Protein AF-A0A6P4EBW9-F1 (afdb_monomer)

Organism: Drosophila rhopaloa (NCBI:txid1041015)

Structure (mmCIF, N/CA/C/O backbone):
data_AF-A0A6P4EBW9-F1
#
_entry.id   AF-A0A6P4EBW9-F1
#
loop_
_atom_site.group_PDB
_atom_site.id
_atom_site.type_symbol
_atom_site.label_atom_id
_atom_site.label_alt_id
_atom_site.label_comp_id
_atom_site.label_asym_id
_atom_site.label_entity_id
_atom_site.label_seq_id
_atom_site.pdbx_PDB_ins_code
_atom_site.Cartn_x
_atom_site.Cartn_y
_atom_site.Cartn_z
_atom_site.occupancy
_atom_site.B_iso_or_equiv
_atom_site.auth_seq_id
_atom_site.auth_comp_id
_atom_site.auth_asym_id
_atom_site.auth_atom_id
_atom_site.pdbx_PDB_model_num
ATOM 1 N N . MET A 1 1 ? 20.001 2.570 6.466 1.00 45.28 1 MET A N 1
ATOM 2 C CA . MET A 1 1 ? 20.029 1.445 5.501 1.00 45.28 1 MET A CA 1
ATOM 3 C C . MET A 1 1 ? 19.034 1.709 4.370 1.00 45.28 1 MET A C 1
ATOM 5 O O . MET A 1 1 ? 17.905 2.094 4.658 1.00 45.28 1 MET A O 1
ATOM 9 N N . ARG A 1 2 ? 19.443 1.572 3.098 1.00 65.12 2 ARG A N 1
ATOM 10 C CA . ARG A 1 2 ? 18.531 1.638 1.931 1.00 65.12 2 ARG A CA 1
ATOM 11 C C . ARG A 1 2 ? 17.727 0.327 1.840 1.00 65.12 2 ARG A C 1
ATOM 13 O O . ARG A 1 2 ? 18.296 -0.723 2.123 1.00 65.12 2 ARG A O 1
ATOM 20 N N . SER A 1 3 ? 16.433 0.387 1.497 1.00 86.69 3 SER A N 1
ATOM 21 C CA . SER A 1 3 ? 15.614 -0.822 1.243 1.00 86.69 3 SER A CA 1
ATOM 22 C C . SER A 1 3 ? 16.083 -1.563 -0.001 1.00 86.69 3 SER A C 1
ATOM 24 O O . SER A 1 3 ? 16.809 -1.001 -0.816 1.00 86.69 3 SER A O 1
ATOM 26 N N . CYS A 1 4 ? 15.605 -2.797 -0.168 1.00 94.12 4 CYS A N 1
ATOM 27 C CA . CYS A 1 4 ? 15.824 -3.575 -1.382 1.00 94.12 4 CYS A CA 1
ATOM 28 C C . CYS A 1 4 ? 15.165 -2.984 -2.629 1.00 94.12 4 CYS A C 1
ATOM 30 O O . CYS A 1 4 ? 15.787 -2.998 -3.680 1.00 94.12 4 CYS A O 1
ATOM 32 N N . CYS A 1 5 ? 13.956 -2.428 -2.516 1.00 94.50 5 CYS A N 1
ATOM 33 C CA . CYS A 1 5 ? 13.341 -1.638 -3.582 1.00 94.50 5 CYS A CA 1
ATOM 34 C C . CYS A 1 5 ? 13.376 -0.151 -3.209 1.00 94.50 5 CYS A C 1
ATOM 36 O O . CYS A 1 5 ? 13.002 0.217 -2.085 1.00 94.50 5 CYS A O 1
ATOM 38 N N . ASP A 1 6 ? 13.839 0.703 -4.118 1.00 93.25 6 ASP A N 1
ATOM 39 C CA . ASP A 1 6 ? 13.849 2.156 -3.941 1.00 93.25 6 ASP A CA 1
ATOM 40 C C . ASP A 1 6 ? 12.447 2.750 -4.155 1.00 93.25 6 ASP A C 1
ATOM 42 O O . ASP A 1 6 ? 12.050 3.135 -5.254 1.00 93.25 6 ASP A O 1
ATOM 46 N N . VAL A 1 7 ? 11.674 2.781 -3.069 1.00 92.06 7 VAL A N 1
ATOM 47 C CA . VAL A 1 7 ? 10.332 3.372 -2.992 1.00 92.06 7 VAL A CA 1
ATOM 48 C C . VAL A 1 7 ? 10.367 4.669 -2.185 1.00 92.06 7 VAL A C 1
ATOM 50 O O . VAL A 1 7 ? 11.159 4.811 -1.251 1.00 92.06 7 VAL A O 1
ATOM 53 N N . GLN A 1 8 ? 9.472 5.614 -2.479 1.00 88.12 8 GLN A N 1
ATOM 54 C CA . GLN A 1 8 ? 9.358 6.837 -1.684 1.00 88.12 8 GLN A CA 1
ATOM 55 C C . GLN A 1 8 ? 8.741 6.517 -0.310 1.00 88.12 8 GLN A C 1
ATOM 57 O O . GLN A 1 8 ? 7.613 6.042 -0.229 1.00 88.12 8 GLN A O 1
ATOM 62 N N . LYS A 1 9 ? 9.471 6.777 0.785 1.00 76.94 9 LYS A N 1
ATOM 63 C CA . LYS A 1 9 ? 9.074 6.385 2.162 1.00 76.94 9 LYS A CA 1
ATOM 64 C C . LYS A 1 9 ? 8.629 7.530 3.072 1.00 76.94 9 LYS A C 1
ATOM 66 O O . LYS A 1 9 ? 8.198 7.297 4.198 1.00 76.94 9 LYS A O 1
ATOM 71 N N . ASN A 1 10 ? 8.800 8.776 2.640 1.00 73.56 10 ASN A N 1
ATOM 72 C CA . ASN A 1 10 ? 8.667 9.949 3.505 1.00 73.56 10 ASN A CA 1
ATOM 73 C C . ASN A 1 10 ? 7.294 10.610 3.388 1.00 73.56 10 ASN A C 1
ATOM 75 O O . ASN A 1 10 ? 7.192 11.790 3.060 1.00 73.56 10 ASN A O 1
ATOM 79 N N . ASP A 1 11 ? 6.246 9.858 3.711 1.00 87.12 11 ASP A N 1
ATOM 80 C CA . ASP A 1 11 ? 4.903 10.420 3.789 1.00 87.12 11 ASP A CA 1
ATOM 81 C C . ASP A 1 11 ? 4.717 11.206 5.103 1.00 87.12 11 ASP A C 1
ATOM 83 O O . ASP A 1 11 ? 4.856 10.666 6.208 1.00 87.12 11 ASP A O 1
ATOM 87 N N . LYS A 1 12 ? 4.469 12.517 4.987 1.00 91.81 12 LYS A N 1
ATOM 88 C CA . LYS A 1 12 ? 4.291 13.415 6.142 1.00 91.81 12 LYS A CA 1
ATOM 89 C C . LYS A 1 12 ? 3.010 13.090 6.912 1.00 91.81 12 LYS A C 1
ATOM 91 O O . LYS A 1 12 ? 3.015 13.189 8.139 1.00 91.81 12 LYS A O 1
ATOM 96 N N . THR A 1 13 ? 1.961 12.662 6.219 1.00 93.12 13 THR A N 1
ATOM 97 C CA . THR A 1 13 ? 0.661 12.345 6.808 1.00 93.12 13 THR A CA 1
ATOM 98 C C . THR A 1 13 ? 0.744 11.071 7.641 1.00 93.12 13 THR A C 1
ATOM 100 O O . THR A 1 13 ? 0.316 11.078 8.791 1.00 93.12 13 THR A O 1
ATOM 103 N N . ILE A 1 14 ? 1.418 10.023 7.151 1.00 92.75 14 ILE A N 1
ATOM 104 C CA . ILE A 1 14 ? 1.680 8.807 7.949 1.00 92.75 14 ILE A CA 1
ATOM 105 C C . ILE A 1 14 ? 2.440 9.147 9.242 1.00 92.75 14 ILE A C 1
ATOM 107 O O . ILE A 1 14 ? 2.088 8.672 10.325 1.00 92.75 14 ILE A O 1
ATOM 111 N N . LYS A 1 15 ? 3.472 10.001 9.158 1.00 92.69 15 LYS A N 1
ATOM 112 C CA . LYS A 1 15 ? 4.243 10.436 10.338 1.00 92.69 15 LYS A CA 1
ATOM 113 C C . LYS A 1 15 ? 3.383 11.230 11.324 1.00 92.69 15 LYS A C 1
ATOM 115 O O . LYS A 1 15 ? 3.509 11.019 12.532 1.00 92.69 15 LYS A O 1
ATOM 120 N N . ALA A 1 16 ? 2.522 12.116 10.826 1.00 94.44 16 ALA A N 1
ATOM 121 C CA . ALA A 1 16 ? 1.598 12.893 11.646 1.00 94.44 16 ALA A CA 1
ATOM 122 C C . ALA A 1 16 ? 0.579 11.986 12.354 1.00 94.44 16 ALA A C 1
ATOM 124 O O . ALA A 1 16 ? 0.487 12.038 13.579 1.00 94.44 16 ALA A O 1
ATOM 125 N N . CYS A 1 17 ? -0.080 11.085 11.61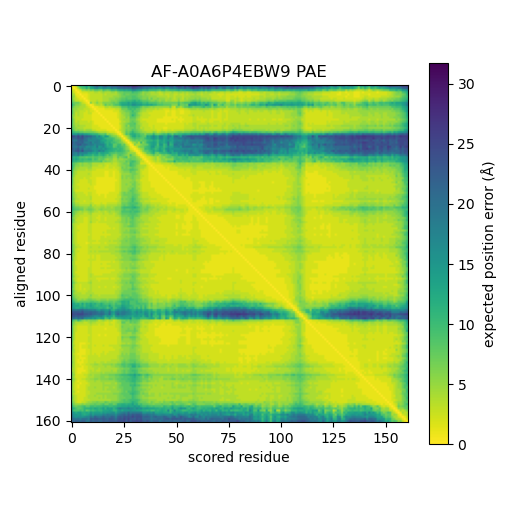9 1.00 93.38 17 CYS A N 1
ATOM 126 C CA . CYS A 1 17 ? -1.018 10.101 12.162 1.00 93.38 17 CYS A CA 1
ATOM 127 C C . CYS A 1 17 ? -0.386 9.260 13.274 1.00 93.38 17 CYS A C 1
ATOM 129 O O . CYS A 1 17 ? -0.916 9.189 14.383 1.00 93.38 17 CYS A O 1
ATOM 131 N N . ARG A 1 18 ? 0.807 8.701 13.031 1.00 92.12 18 ARG A N 1
ATOM 132 C CA . ARG A 1 18 ? 1.549 7.946 14.050 1.00 92.12 18 ARG A CA 1
ATOM 133 C C . ARG A 1 18 ? 1.840 8.786 15.292 1.00 92.12 18 ARG A C 1
ATOM 135 O O . ARG A 1 18 ? 1.670 8.302 16.407 1.00 92.12 18 ARG A O 1
ATOM 142 N N . LYS A 1 19 ? 2.292 10.032 15.123 1.00 91.44 19 LYS A N 1
ATOM 143 C CA . LYS A 1 19 ? 2.604 10.923 16.250 1.00 91.44 19 LYS A CA 1
ATOM 144 C C . LYS A 1 19 ? 1.358 11.235 17.080 1.00 91.44 19 LYS A C 1
ATOM 146 O O . LYS A 1 19 ? 1.451 11.209 18.303 1.00 91.44 19 LYS A O 1
ATOM 151 N N . THR A 1 20 ? 0.224 11.512 16.441 1.00 89.25 20 THR A N 1
ATOM 152 C CA . THR A 1 20 ? -1.047 11.792 17.123 1.00 89.25 20 THR A CA 1
ATOM 153 C C . THR A 1 20 ? -1.534 10.574 17.907 1.00 89.25 20 THR A C 1
ATOM 155 O O . THR A 1 20 ? -1.758 10.680 19.110 1.00 89.25 20 THR A O 1
ATOM 158 N N . LEU A 1 21 ? -1.582 9.399 17.272 1.00 88.00 21 LEU A N 1
ATOM 159 C CA . LEU A 1 21 ? -2.030 8.155 17.911 1.00 88.00 21 LEU A CA 1
ATOM 160 C C . LEU A 1 21 ? -1.148 7.752 19.103 1.00 88.00 21 LEU A C 1
ATOM 162 O O . LEU A 1 21 ? -1.650 7.306 20.128 1.00 88.00 21 LEU A O 1
ATOM 166 N N . LEU A 1 22 ? 0.171 7.958 19.016 1.00 85.12 22 LEU A N 1
ATOM 167 C CA . LEU A 1 22 ? 1.091 7.639 20.115 1.00 85.12 22 LEU A CA 1
ATOM 168 C C . LEU A 1 22 ? 1.084 8.674 21.252 1.00 85.12 22 LEU A C 1
ATOM 170 O O . LEU A 1 22 ? 1.501 8.354 22.369 1.00 85.12 22 LEU A O 1
ATOM 174 N N . LYS A 1 23 ? 0.655 9.912 20.994 1.00 82.31 23 LYS A N 1
ATOM 175 C CA . LYS A 1 23 ? 0.537 10.947 22.032 1.00 82.31 23 LYS A CA 1
ATOM 176 C C . LYS A 1 23 ? -0.695 10.754 22.905 1.00 82.31 23 LYS A C 1
ATOM 178 O O . LYS A 1 23 ? -0.623 11.032 24.097 1.00 82.31 23 LYS A O 1
ATOM 183 N N . ASN A 1 24 ? -1.778 10.241 22.336 1.00 70.31 24 ASN A N 1
ATOM 184 C CA . ASN A 1 24 ? -3.014 9.994 23.063 1.00 70.31 24 ASN A CA 1
ATOM 185 C C . ASN A 1 24 ? -2.840 8.747 23.955 1.00 70.31 24 ASN A C 1
ATOM 187 O O . ASN A 1 24 ? -2.997 7.608 23.517 1.00 70.31 24 ASN A O 1
ATOM 191 N N . SER A 1 25 ? -2.451 8.957 25.216 1.00 54.22 25 SER A N 1
ATOM 192 C CA . SER A 1 25 ? -2.226 7.907 26.227 1.00 54.22 25 SER A CA 1
ATOM 193 C C . SER A 1 25 ? -3.489 7.132 26.612 1.00 54.22 25 SER A C 1
ATOM 195 O O . SER A 1 25 ? -3.367 6.036 27.150 1.00 54.22 25 SER A O 1
ATOM 197 N N . SER A 1 26 ? -4.667 7.671 26.299 1.00 56.53 26 SER A N 1
ATOM 198 C CA . SER A 1 26 ? -5.980 7.063 26.543 1.00 56.53 26 SER A CA 1
ATOM 199 C C . SER A 1 26 ? -6.479 6.187 25.391 1.00 56.53 26 SER A C 1
ATOM 201 O O . SER A 1 26 ? -7.575 5.649 25.482 1.00 56.53 26 SER A O 1
ATOM 203 N N . THR A 1 27 ? -5.721 6.061 24.294 1.00 58.88 27 THR A N 1
ATOM 204 C CA . THR A 1 27 ? -6.131 5.215 23.162 1.00 58.88 27 THR A CA 1
ATOM 205 C C . THR A 1 27 ? -5.924 3.751 23.539 1.00 58.88 27 THR A C 1
ATOM 207 O O . THR A 1 27 ? -4.842 3.179 23.376 1.00 58.88 27 THR A O 1
ATOM 210 N N . THR A 1 28 ? -6.953 3.160 24.123 1.00 56.75 28 THR A N 1
ATOM 211 C CA . THR A 1 28 ? -7.082 1.721 24.322 1.00 56.75 28 THR A CA 1
ATOM 212 C C . THR A 1 28 ? -7.761 1.109 23.101 1.00 56.75 28 THR A C 1
ATOM 214 O O . THR A 1 28 ? -8.685 1.693 22.543 1.00 56.75 28 THR A O 1
ATOM 217 N N . THR A 1 29 ? -7.304 -0.068 22.684 1.00 56.75 29 THR A N 1
ATOM 218 C CA . THR A 1 29 ? -8.100 -0.988 21.855 1.00 56.75 29 THR A CA 1
ATOM 219 C C . THR A 1 29 ? -9.390 -1.345 22.602 1.00 56.75 29 THR A C 1
ATOM 221 O O . THR A 1 29 ? -9.463 -1.184 23.825 1.00 56.75 29 THR A O 1
ATOM 224 N N . ASN A 1 30 ? -10.407 -1.866 21.917 1.00 54.25 30 ASN A N 1
ATOM 225 C CA . ASN A 1 30 ? -11.670 -2.215 22.592 1.00 54.25 30 ASN A CA 1
ATOM 226 C C . ASN A 1 30 ? -11.532 -3.414 23.533 1.00 54.25 30 ASN A C 1
ATOM 228 O O . ASN A 1 30 ? -12.361 -3.593 24.417 1.00 54.25 30 ASN A O 1
ATOM 232 N N . ASN A 1 31 ? -10.427 -4.154 23.434 1.00 54.78 31 ASN A N 1
ATOM 233 C CA . ASN A 1 31 ? -10.009 -5.155 24.414 1.00 54.78 31 ASN A CA 1
ATOM 234 C C . ASN A 1 31 ? -9.396 -4.566 25.695 1.00 54.78 31 ASN A C 1
ATOM 236 O O . ASN A 1 31 ? -8.845 -5.304 26.511 1.00 54.78 31 ASN A O 1
ATOM 240 N N . GLY A 1 32 ? -9.402 -3.239 25.858 1.00 58.19 32 GLY A N 1
ATOM 241 C CA . GLY A 1 32 ? -8.756 -2.556 26.978 1.00 58.19 32 GLY A CA 1
ATOM 242 C C . GLY A 1 32 ? -7.225 -2.586 26.920 1.00 58.19 32 GLY A C 1
ATOM 243 O O . GLY A 1 32 ? -6.568 -2.078 27.828 1.00 58.19 32 GLY A O 1
ATOM 244 N N . GLN A 1 33 ? -6.627 -3.146 25.859 1.00 61.34 33 GLN A N 1
ATOM 245 C CA . GLN A 1 33 ? -5.176 -3.139 25.678 1.00 61.34 33 GLN A CA 1
ATOM 246 C C . GLN A 1 33 ? -4.706 -1.779 25.177 1.00 61.34 33 GLN A C 1
ATOM 248 O O . GLN A 1 33 ? -5.383 -1.111 24.396 1.00 61.34 33 GLN A O 1
ATOM 253 N N . ASN A 1 34 ? -3.504 -1.381 25.574 1.00 69.94 34 ASN A N 1
ATOM 254 C CA . ASN A 1 34 ? -2.902 -0.145 25.100 1.00 69.94 34 ASN A CA 1
ATOM 255 C C . ASN A 1 34 ? -2.624 -0.233 23.584 1.00 69.94 34 ASN A C 1
ATOM 257 O O . ASN A 1 34 ? -1.927 -1.144 23.134 1.00 69.94 34 ASN A O 1
ATOM 261 N N . LEU A 1 35 ? -3.097 0.734 22.789 1.00 73.69 35 LEU A N 1
ATOM 262 C CA . LEU A 1 35 ? -2.831 0.767 21.342 1.00 73.69 35 LEU A CA 1
ATOM 263 C C . LEU A 1 35 ? -1.322 0.775 21.027 1.00 73.69 35 LEU A C 1
ATOM 265 O O . LEU A 1 35 ? -0.898 0.326 19.971 1.00 73.69 35 LEU A O 1
ATOM 269 N N . LYS A 1 36 ? -0.471 1.253 21.943 1.00 74.25 36 LYS A N 1
ATOM 270 C CA . LYS A 1 36 ? 0.992 1.228 21.775 1.00 74.25 36 LYS A CA 1
ATOM 271 C C . LYS A 1 36 ? 1.576 -0.182 21.851 1.00 74.25 36 LYS A C 1
ATOM 273 O O . LYS A 1 36 ? 2.621 -0.414 21.243 1.00 74.25 36 LYS A O 1
ATOM 278 N N . SER A 1 37 ? 0.959 -1.085 22.617 1.00 78.19 37 SER A N 1
ATOM 279 C CA . SER A 1 37 ? 1.422 -2.472 22.755 1.00 78.19 37 SER A CA 1
ATOM 280 C C . SER A 1 37 ? 0.906 -3.365 21.633 1.00 78.19 37 SER A C 1
ATOM 282 O O . SER A 1 37 ? 1.647 -4.235 21.177 1.00 78.19 37 SER A O 1
ATOM 284 N N . ASP A 1 38 ? -0.307 -3.113 21.137 1.00 82.44 38 ASP A N 1
ATOM 285 C CA . ASP A 1 38 ? -0.828 -3.816 19.968 1.00 82.44 38 ASP A CA 1
ATOM 286 C C . ASP A 1 38 ? -0.328 -3.159 18.675 1.00 82.44 38 ASP A C 1
ATOM 288 O O . ASP A 1 38 ? -0.899 -2.206 18.140 1.00 82.44 38 ASP A O 1
ATOM 292 N N . LYS A 1 39 ? 0.777 -3.693 18.147 1.00 83.50 39 LYS A N 1
ATOM 293 C CA . LYS A 1 39 ? 1.349 -3.204 16.890 1.00 83.50 39 LYS A CA 1
ATOM 294 C C . LYS A 1 39 ? 0.393 -3.398 15.717 1.00 83.50 39 LYS A C 1
ATOM 296 O O . LYS A 1 39 ? 0.442 -2.585 14.800 1.00 83.50 39 LYS A O 1
ATOM 301 N N . VAL A 1 40 ? -0.420 -4.448 15.696 1.00 83.88 40 VAL A N 1
ATOM 302 C CA . VAL A 1 40 ? -1.313 -4.739 14.570 1.00 83.88 40 VAL A CA 1
ATOM 303 C C . VAL A 1 40 ? -2.424 -3.690 14.526 1.00 83.88 40 VAL A C 1
ATOM 305 O O . VAL A 1 40 ? -2.558 -2.999 13.512 1.00 83.88 40 VAL A O 1
ATOM 308 N N . ALA A 1 41 ? -3.108 -3.471 15.650 1.00 84.44 41 ALA A N 1
ATOM 309 C CA . ALA A 1 41 ? -4.113 -2.418 15.781 1.00 84.44 41 ALA A CA 1
ATOM 310 C C . ALA A 1 41 ? -3.521 -1.020 15.533 1.00 84.44 41 ALA A C 1
ATOM 312 O O . ALA A 1 41 ? -4.112 -0.203 14.826 1.00 84.44 41 ALA A O 1
ATOM 313 N N . LEU A 1 42 ? -2.306 -0.743 16.023 1.00 87.06 42 LEU A N 1
ATOM 314 C CA . LEU A 1 42 ? -1.638 0.537 15.773 1.00 87.06 42 LEU A CA 1
ATOM 315 C C . LEU A 1 42 ? -1.420 0.802 14.278 1.00 87.06 42 LEU A C 1
ATOM 317 O O . LEU A 1 42 ? -1.660 1.920 13.820 1.00 87.06 42 LEU A O 1
ATOM 321 N N . HIS A 1 43 ? -0.955 -0.187 13.508 1.00 90.38 43 HIS A N 1
ATOM 322 C CA . HIS A 1 43 ? -0.753 -0.006 12.067 1.00 90.38 43 HIS A CA 1
ATOM 323 C C . HIS A 1 43 ? -2.083 0.146 11.319 1.00 90.38 43 HIS A C 1
ATOM 325 O O . HIS A 1 43 ? -2.144 0.974 10.409 1.00 90.38 43 HIS A O 1
ATOM 331 N N . ALA A 1 44 ? -3.138 -0.569 11.732 1.00 90.69 44 ALA A N 1
ATOM 332 C CA . ALA A 1 44 ? -4.492 -0.373 11.211 1.00 90.69 44 ALA A CA 1
ATOM 333 C C . ALA A 1 44 ? -4.968 1.070 11.424 1.00 90.69 44 ALA A C 1
ATOM 335 O O . ALA A 1 44 ? -5.308 1.758 10.464 1.00 90.69 44 ALA A O 1
ATOM 336 N N . CYS A 1 45 ? -4.852 1.589 12.647 1.00 90.94 45 CYS A N 1
ATOM 337 C CA . CYS A 1 45 ? -5.230 2.965 12.969 1.00 90.94 45 CYS A CA 1
ATOM 338 C C . CYS A 1 45 ? -4.391 4.025 12.254 1.00 90.94 45 CYS A C 1
ATOM 340 O O . CYS A 1 45 ? -4.913 5.060 11.836 1.00 90.94 45 CYS A O 1
ATOM 342 N N . ILE A 1 46 ? -3.088 3.790 12.078 1.00 93.00 46 ILE A N 1
ATOM 343 C CA . ILE A 1 46 ? -2.241 4.695 11.290 1.00 93.00 46 ILE A CA 1
ATOM 344 C C . ILE A 1 46 ? -2.704 4.717 9.830 1.00 93.00 46 ILE A C 1
ATOM 346 O O . ILE A 1 46 ? -2.767 5.797 9.240 1.00 93.00 46 ILE A O 1
ATOM 350 N N . ALA A 1 47 ? -3.018 3.555 9.250 1.00 94.75 47 ALA A N 1
ATOM 351 C CA . ALA A 1 47 ? -3.478 3.456 7.871 1.00 94.75 47 ALA A CA 1
ATOM 352 C C . ALA A 1 47 ? -4.858 4.097 7.687 1.00 94.75 47 ALA A C 1
ATOM 354 O O . ALA A 1 47 ? -5.029 4.886 6.762 1.00 94.75 47 ALA A O 1
ATOM 355 N N . GLU A 1 48 ? -5.806 3.842 8.588 1.00 94.12 48 GLU A N 1
ATOM 356 C CA . GLU A 1 48 ? -7.117 4.492 8.573 1.00 94.12 48 GLU A CA 1
ATOM 357 C C . GLU A 1 48 ? -6.982 6.016 8.683 1.00 94.12 48 GLU A C 1
ATOM 359 O O . GLU A 1 48 ? -7.513 6.738 7.841 1.00 94.12 48 GLU A O 1
ATOM 364 N N . CYS A 1 49 ? -6.213 6.520 9.655 1.00 95.06 49 CYS A N 1
ATOM 365 C CA . CYS A 1 49 ? -5.951 7.954 9.785 1.00 95.06 49 CYS A CA 1
ATOM 366 C C . CYS A 1 49 ? -5.353 8.535 8.497 1.00 95.06 49 CYS A C 1
ATOM 368 O O . CYS A 1 49 ? -5.792 9.587 8.027 1.00 95.06 49 CYS A O 1
ATOM 370 N N . TYR A 1 50 ? -4.377 7.845 7.896 1.00 96.19 50 TYR A N 1
ATOM 371 C CA . TYR A 1 50 ? -3.763 8.273 6.641 1.00 96.19 50 TYR A CA 1
ATOM 372 C C . TYR A 1 50 ? -4.787 8.321 5.501 1.00 96.19 50 TYR A C 1
ATOM 374 O O . TYR A 1 50 ? -4.805 9.296 4.749 1.00 96.19 50 TYR A O 1
ATOM 382 N N . PHE A 1 51 ? -5.661 7.322 5.383 1.00 97.19 51 PHE A N 1
ATOM 383 C CA . PHE A 1 51 ? -6.676 7.299 4.335 1.00 97.19 51 PHE A CA 1
ATOM 384 C C . PHE A 1 51 ? -7.742 8.375 4.552 1.00 97.19 51 PHE A C 1
ATOM 386 O O . PHE A 1 51 ? -8.043 9.103 3.610 1.00 97.19 51 PHE A O 1
ATOM 393 N N . ASN A 1 52 ? -8.254 8.530 5.773 1.00 95.69 52 ASN A N 1
ATOM 394 C CA . ASN A 1 52 ? -9.214 9.580 6.119 1.00 95.69 52 ASN A CA 1
ATOM 395 C C . ASN A 1 52 ? -8.646 10.974 5.828 1.00 95.69 52 ASN A C 1
ATOM 397 O O . ASN A 1 52 ? -9.283 11.773 5.149 1.00 95.69 52 ASN A O 1
ATOM 401 N N . THR A 1 53 ? -7.411 11.247 6.264 1.00 95.81 53 THR A N 1
ATOM 402 C CA . THR A 1 53 ? -6.773 12.564 6.078 1.00 95.81 53 THR A CA 1
ATOM 403 C C . THR A 1 53 ? -6.629 12.950 4.605 1.00 95.81 53 THR A C 1
ATOM 405 O O . THR A 1 53 ? -6.685 14.131 4.275 1.00 95.81 53 THR A O 1
ATOM 408 N N . ASN A 1 54 ? -6.434 11.974 3.715 1.00 95.19 54 ASN A N 1
ATOM 409 C CA . ASN A 1 54 ? -6.265 12.227 2.284 1.00 95.19 54 ASN A CA 1
ATOM 410 C C . ASN A 1 54 ? -7.543 11.979 1.456 1.00 95.19 54 ASN A C 1
ATOM 412 O O . ASN A 1 54 ? -7.483 12.059 0.232 1.00 95.19 54 ASN A O 1
ATOM 416 N N . GLY A 1 55 ? -8.678 11.645 2.081 1.00 95.56 55 GLY A N 1
ATOM 417 C CA . GLY A 1 55 ? -9.922 11.332 1.364 1.00 95.56 55 GLY A CA 1
ATOM 418 C C . GLY A 1 55 ? -9.904 10.001 0.596 1.00 95.56 55 GLY A C 1
ATOM 419 O O . GLY A 1 55 ? -10.680 9.814 -0.341 1.00 95.56 55 GLY A O 1
ATOM 420 N N . TYR A 1 56 ? -9.021 9.069 0.968 1.00 97.31 56 TYR A N 1
ATOM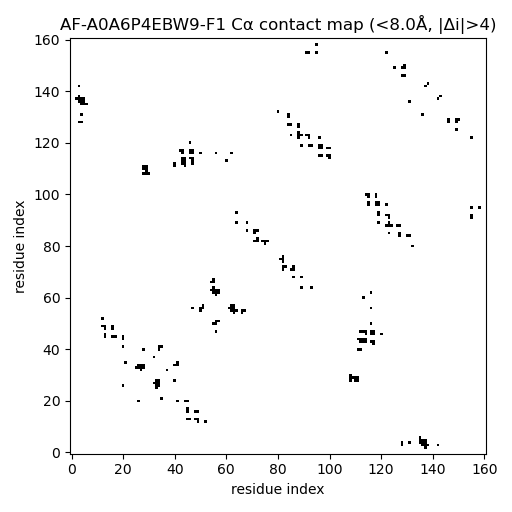 421 C CA . TYR A 1 56 ? -8.953 7.728 0.372 1.00 97.31 56 TYR A CA 1
ATOM 422 C C . TYR A 1 56 ? -9.921 6.737 1.015 1.00 97.31 56 TYR A C 1
ATOM 424 O O . TYR A 1 56 ? -10.177 5.696 0.419 1.00 97.31 56 TYR A O 1
ATOM 432 N N . LEU A 1 57 ? -10.433 7.018 2.215 1.00 95.50 57 LEU A N 1
ATOM 433 C CA . LEU A 1 57 ? -11.470 6.217 2.862 1.00 95.50 57 LEU A CA 1
ATOM 434 C C . LEU A 1 57 ? -12.782 6.999 2.833 1.00 95.50 57 LEU A C 1
ATOM 436 O O . LEU A 1 57 ? -12.839 8.162 3.229 1.00 95.50 57 LEU A O 1
ATOM 440 N N . MET A 1 58 ? -13.819 6.358 2.317 1.00 93.44 58 MET A N 1
ATOM 441 C CA . MET A 1 58 ? -15.170 6.895 2.235 1.00 93.44 58 MET A CA 1
ATOM 442 C C . MET A 1 58 ? -15.911 6.646 3.554 1.00 93.44 58 MET A C 1
ATOM 444 O O . MET A 1 58 ? -15.584 5.723 4.297 1.00 93.44 58 MET A O 1
ATOM 448 N N . ILE A 1 59 ? -16.971 7.418 3.813 1.00 89.19 59 ILE A N 1
ATOM 449 C CA . ILE A 1 59 ? -17.784 7.303 5.042 1.00 89.19 59 ILE A CA 1
ATOM 450 C C . ILE A 1 59 ? -18.363 5.888 5.225 1.00 89.19 59 ILE A C 1
ATOM 452 O O . ILE A 1 59 ? -18.511 5.416 6.345 1.00 89.19 59 ILE A O 1
ATOM 456 N N . ASN A 1 60 ? -18.647 5.181 4.128 1.00 88.81 60 ASN A N 1
ATOM 457 C CA . ASN A 1 60 ? -19.139 3.800 4.152 1.00 88.81 60 ASN A CA 1
ATOM 458 C C . ASN A 1 60 ? -18.035 2.741 4.376 1.00 88.81 60 ASN A C 1
ATOM 460 O O . ASN A 1 60 ? -18.290 1.556 4.183 1.00 88.81 60 ASN A O 1
ATOM 464 N N . GLY A 1 61 ? -16.801 3.146 4.694 1.00 87.50 61 GLY A N 1
ATOM 465 C CA . GLY A 1 61 ? -15.667 2.247 4.924 1.00 87.50 61 GLY A CA 1
ATOM 466 C C . GLY A 1 61 ? -15.004 1.692 3.657 1.00 87.50 61 GLY A C 1
ATOM 467 O O . GLY A 1 61 ? -14.042 0.931 3.765 1.00 87.50 61 GLY A O 1
ATOM 468 N N . SER A 1 62 ? -15.476 2.071 2.463 1.00 92.31 62 SER A N 1
ATOM 469 C CA . SER A 1 62 ? -14.856 1.690 1.187 1.00 92.31 62 SER A CA 1
ATOM 470 C C . SER A 1 62 ? -13.696 2.615 0.807 1.00 92.31 62 SER A C 1
ATOM 472 O O . SER A 1 62 ? -13.626 3.765 1.238 1.00 92.31 62 SER A O 1
ATOM 474 N N . VAL A 1 63 ? -12.773 2.124 -0.022 1.00 95.25 63 VAL A N 1
ATOM 475 C CA . VAL A 1 63 ? -11.618 2.904 -0.482 1.00 95.25 63 VAL A CA 1
ATOM 476 C C . VAL A 1 63 ? -11.947 3.639 -1.779 1.00 95.25 63 VAL A C 1
ATOM 478 O O . VAL A 1 63 ? -12.401 3.038 -2.752 1.00 95.25 63 VAL A O 1
ATOM 481 N N . ASN A 1 64 ? -11.635 4.932 -1.830 1.00 96.94 64 ASN A N 1
ATOM 482 C CA . ASN A 1 64 ? -11.647 5.729 -3.049 1.00 96.94 64 ASN A CA 1
ATOM 483 C C . ASN A 1 64 ? -10.408 5.407 -3.902 1.00 96.94 64 ASN A C 1
ATOM 485 O O . ASN A 1 64 ? -9.383 6.094 -3.861 1.00 96.94 64 ASN A O 1
ATOM 489 N N . VAL A 1 65 ? -10.505 4.324 -4.676 1.00 96.25 65 VAL A N 1
ATOM 490 C CA . VAL A 1 65 ? -9.415 3.809 -5.524 1.00 96.25 65 VAL A CA 1
ATOM 491 C C . VAL A 1 65 ? -8.939 4.853 -6.534 1.00 96.25 65 VAL A C 1
ATOM 493 O O . VAL A 1 65 ? -7.742 4.950 -6.796 1.00 96.25 65 VAL A O 1
ATOM 496 N N . GLN A 1 66 ? -9.852 5.663 -7.079 1.00 96.94 66 GLN A N 1
ATOM 497 C CA . GLN A 1 66 ? -9.509 6.689 -8.064 1.00 96.94 66 GLN A CA 1
ATOM 498 C C . GLN A 1 66 ? -8.609 7.771 -7.461 1.00 96.94 66 GLN A C 1
ATOM 500 O O . GLN A 1 66 ? -7.623 8.168 -8.082 1.00 96.94 66 GLN A O 1
ATOM 505 N N . GLU A 1 67 ? -8.913 8.225 -6.246 1.00 97.38 67 GLU A N 1
ATOM 506 C CA . GLU A 1 67 ? -8.119 9.256 -5.575 1.00 97.38 67 GLU A CA 1
ATOM 507 C C . GLU A 1 67 ? -6.752 8.720 -5.128 1.00 97.38 67 GLU A C 1
ATOM 509 O O . GLU A 1 67 ? -5.721 9.374 -5.311 1.00 97.38 67 GLU A O 1
ATOM 514 N N . LEU A 1 68 ? -6.703 7.472 -4.656 1.00 97.12 68 LEU A N 1
ATOM 515 C CA . LEU A 1 68 ? -5.440 6.809 -4.334 1.00 97.12 68 LEU A CA 1
ATOM 516 C C . LEU A 1 68 ? -4.570 6.578 -5.585 1.00 97.12 68 LEU A C 1
ATOM 518 O O . LEU A 1 68 ? -3.356 6.791 -5.547 1.00 97.12 68 LEU A O 1
ATOM 522 N N . GLN A 1 69 ? -5.177 6.214 -6.718 1.00 97.88 69 GLN A N 1
ATOM 523 C CA . GLN A 1 69 ? -4.487 6.097 -8.004 1.00 97.88 69 GLN A CA 1
ATOM 524 C C . GLN A 1 69 ? -3.874 7.437 -8.433 1.00 97.88 69 GLN A C 1
ATOM 526 O O . GLN A 1 69 ? -2.683 7.482 -8.754 1.00 97.88 69 GLN A O 1
ATOM 531 N N . LYS A 1 70 ? -4.655 8.527 -8.411 1.00 97.88 70 LYS A N 1
ATOM 532 C CA . LYS A 1 70 ? -4.161 9.878 -8.732 1.00 97.88 70 LYS A CA 1
ATOM 533 C C . LYS A 1 70 ? -2.993 10.270 -7.831 1.00 97.88 70 LYS A C 1
ATOM 535 O O . LYS A 1 70 ? -1.995 10.801 -8.315 1.00 97.88 70 LYS A O 1
ATOM 540 N N . SER A 1 71 ? -3.079 9.953 -6.540 1.00 96.19 71 SER A N 1
ATOM 541 C CA . SER A 1 71 ? -1.999 10.193 -5.581 1.00 96.19 71 SER A CA 1
ATOM 542 C C . SER A 1 71 ? -0.704 9.475 -5.967 1.00 96.19 71 SER A C 1
ATOM 544 O O . SER A 1 71 ? 0.359 10.099 -5.990 1.00 96.19 71 SER A O 1
ATOM 546 N N . TYR A 1 72 ? -0.764 8.194 -6.351 1.00 96.88 72 TYR A N 1
ATOM 547 C CA . TYR A 1 72 ? 0.424 7.480 -6.831 1.00 96.88 72 TYR A CA 1
ATOM 548 C C . TYR A 1 72 ? 0.985 8.073 -8.123 1.00 96.88 72 TYR A C 1
ATOM 550 O O . TYR A 1 72 ? 2.200 8.260 -8.223 1.00 96.88 72 TYR A O 1
ATOM 558 N N . GLN A 1 73 ? 0.121 8.429 -9.073 1.00 97.25 73 GLN A N 1
ATOM 559 C CA . GLN A 1 73 ? 0.541 9.064 -10.322 1.00 97.25 73 GLN A CA 1
ATOM 560 C C . GLN A 1 73 ? 1.252 10.395 -10.066 1.00 97.25 73 GLN A C 1
ATOM 562 O O . GLN A 1 73 ? 2.326 10.634 -10.614 1.00 97.25 73 GLN A O 1
ATOM 567 N N . GLN A 1 74 ? 0.708 11.222 -9.174 1.00 95.81 74 GLN A N 1
ATOM 568 C CA . GLN A 1 74 ? 1.304 12.502 -8.810 1.00 95.81 74 GLN A CA 1
ATOM 569 C C . GLN A 1 74 ? 2.618 12.332 -8.040 1.00 95.81 74 GLN A C 1
ATOM 571 O O . GLN A 1 74 ? 3.599 13.029 -8.313 1.00 95.81 74 GLN A O 1
ATOM 576 N N . ARG A 1 75 ? 2.667 11.389 -7.092 1.00 94.38 75 ARG A N 1
ATOM 577 C CA . ARG A 1 75 ? 3.860 11.083 -6.288 1.00 94.38 75 ARG A CA 1
ATOM 578 C C . ARG A 1 75 ? 5.036 10.635 -7.158 1.00 94.38 75 ARG A C 1
ATOM 580 O O . ARG A 1 75 ? 6.180 11.000 -6.884 1.00 94.38 75 ARG A O 1
ATOM 587 N N . TYR A 1 76 ? 4.754 9.880 -8.216 1.00 95.19 76 TYR A N 1
ATOM 588 C CA . TYR A 1 76 ? 5.743 9.338 -9.147 1.00 95.19 76 TYR A CA 1
ATOM 589 C C . TYR A 1 76 ? 5.695 10.007 -10.529 1.00 95.19 76 TYR A C 1
ATOM 591 O O . TYR A 1 76 ? 6.076 9.398 -11.523 1.00 95.19 76 TYR A O 1
ATOM 599 N N . LYS A 1 77 ? 5.286 11.281 -10.612 1.00 96.06 77 LYS A N 1
ATOM 600 C CA . LYS A 1 77 ? 5.155 12.006 -11.892 1.00 96.06 77 LYS A CA 1
ATOM 601 C C . LYS A 1 77 ? 6.433 12.042 -12.748 1.00 96.06 77 LYS A C 1
ATOM 603 O O . LYS A 1 77 ? 6.346 12.115 -13.964 1.00 96.06 77 LYS A O 1
ATOM 608 N N . ASN A 1 78 ? 7.605 11.953 -12.111 1.00 96.06 78 ASN A N 1
ATOM 609 C CA . ASN A 1 78 ? 8.919 11.941 -12.768 1.00 96.06 78 ASN A CA 1
ATOM 610 C C . ASN A 1 78 ? 9.518 10.522 -12.888 1.00 96.06 78 ASN A C 1
ATOM 612 O O . ASN A 1 78 ? 10.689 10.373 -13.224 1.00 96.06 78 ASN A O 1
ATOM 616 N N . ASP A 1 79 ? 8.753 9.484 -12.551 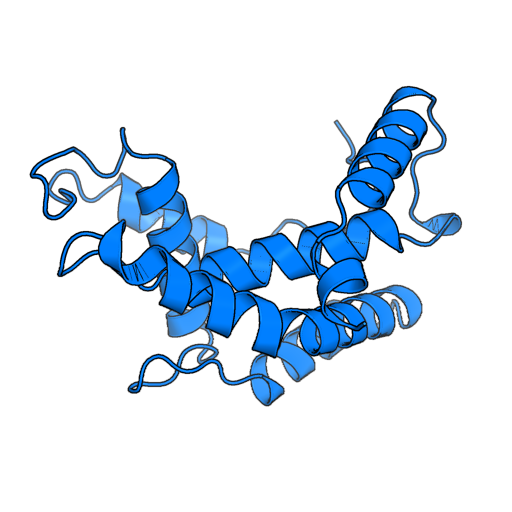1.00 96.25 79 ASP A N 1
ATOM 617 C CA . ASP A 1 79 ? 9.176 8.083 -12.563 1.00 96.25 79 ASP A CA 1
ATOM 618 C C . ASP A 1 79 ? 8.002 7.211 -13.026 1.00 96.25 79 ASP A C 1
ATOM 620 O O . ASP A 1 79 ? 7.287 6.591 -12.234 1.00 96.25 79 ASP A O 1
ATOM 624 N N . GLN A 1 80 ? 7.766 7.220 -14.339 1.00 96.06 80 GLN A N 1
ATOM 625 C CA . GLN A 1 80 ? 6.612 6.560 -14.948 1.00 96.06 80 GLN A CA 1
ATOM 626 C C . GLN A 1 80 ? 6.583 5.053 -14.664 1.00 96.06 80 GLN A C 1
ATOM 628 O O . GLN A 1 80 ? 5.508 4.506 -14.425 1.00 96.06 80 GLN A O 1
ATOM 633 N N . THR A 1 81 ? 7.746 4.398 -14.621 1.00 96.38 81 THR A N 1
ATOM 634 C C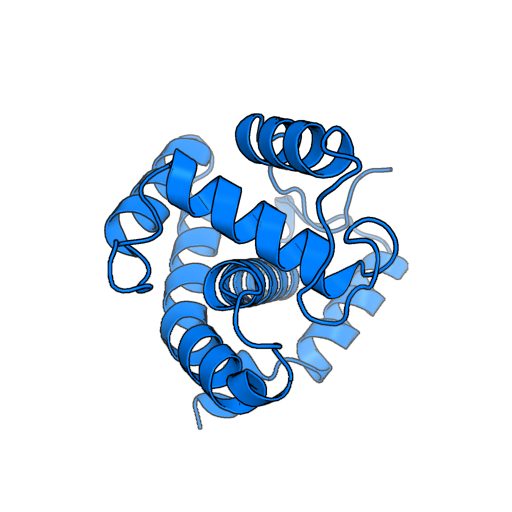A . THR A 1 81 ? 7.865 2.975 -14.285 1.00 96.38 81 THR A CA 1
ATOM 635 C C . THR A 1 81 ? 7.333 2.696 -12.883 1.00 96.38 81 THR A C 1
ATOM 637 O O . THR A 1 81 ? 6.509 1.798 -12.701 1.00 96.38 81 THR A O 1
ATOM 640 N N . MET A 1 82 ? 7.745 3.483 -11.885 1.00 96.62 82 MET A N 1
ATOM 641 C CA . MET A 1 82 ? 7.226 3.325 -10.525 1.00 96.62 82 MET A CA 1
ATOM 642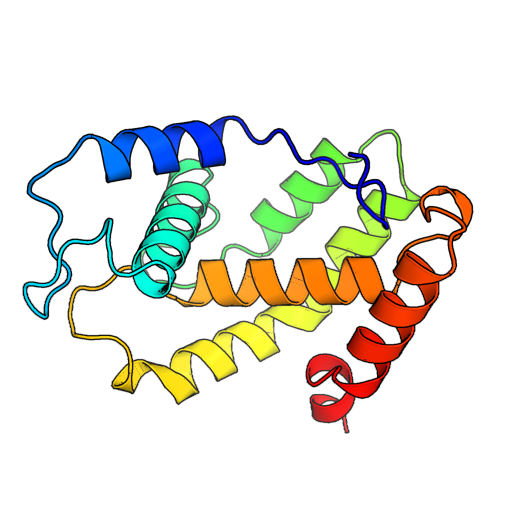 C C . MET A 1 82 ? 5.755 3.726 -10.418 1.00 96.62 82 MET A C 1
ATOM 644 O O . MET A 1 82 ? 4.997 3.042 -9.737 1.00 96.62 82 MET A O 1
ATOM 648 N N . SER A 1 83 ? 5.327 4.781 -11.114 1.00 97.31 83 SER A N 1
ATOM 649 C CA . SER A 1 83 ? 3.918 5.188 -11.176 1.00 97.31 83 SER A CA 1
ATOM 650 C C . SER A 1 83 ? 3.025 4.043 -11.667 1.00 97.31 83 SER A C 1
ATOM 652 O O . SER A 1 83 ? 2.080 3.647 -10.983 1.00 97.31 83 SER A O 1
ATOM 654 N N . GLN A 1 84 ? 3.374 3.436 -12.805 1.00 97.81 84 GLN A N 1
ATOM 655 C CA . GLN A 1 84 ? 2.645 2.302 -13.376 1.00 97.81 84 GLN A CA 1
ATOM 656 C C . GLN A 1 84 ? 2.662 1.082 -12.455 1.00 97.81 84 GLN A C 1
ATOM 658 O O . GLN A 1 84 ? 1.626 0.438 -12.292 1.00 97.81 84 GLN A O 1
ATOM 663 N N . LEU A 1 85 ? 3.803 0.785 -11.825 1.00 97.94 85 LEU A N 1
ATOM 664 C CA . LEU A 1 85 ? 3.909 -0.308 -10.863 1.00 97.94 85 LEU A CA 1
ATOM 665 C C . LEU A 1 85 ? 2.957 -0.104 -9.676 1.00 97.94 85 LEU A C 1
ATOM 667 O O . LEU A 1 85 ? 2.168 -0.995 -9.382 1.00 97.94 85 LEU A O 1
ATOM 671 N N . MET A 1 86 ? 2.962 1.072 -9.041 1.00 97.69 86 MET A N 1
ATOM 672 C CA . MET A 1 86 ? 2.078 1.362 -7.902 1.00 97.69 86 MET A CA 1
ATOM 673 C C . MET A 1 86 ? 0.597 1.258 -8.287 1.00 97.69 86 MET A C 1
ATOM 675 O O . MET A 1 86 ? -0.192 0.687 -7.538 1.00 97.69 86 MET A O 1
ATOM 679 N N . VAL A 1 87 ? 0.212 1.771 -9.462 1.00 98.06 87 VAL A N 1
ATOM 680 C CA . VAL A 1 87 ? -1.177 1.704 -9.949 1.00 98.06 87 VAL A CA 1
ATOM 681 C C . VAL A 1 87 ? -1.589 0.269 -10.287 1.00 98.06 87 VAL A C 1
ATOM 683 O O . VAL A 1 87 ? -2.697 -0.147 -9.946 1.00 98.06 87 VAL A O 1
ATOM 686 N N . LYS A 1 88 ? -0.703 -0.519 -10.908 1.00 97.88 88 LYS A N 1
ATOM 687 C CA . LYS A 1 88 ? -0.957 -1.939 -11.184 1.00 97.88 88 LYS A CA 1
ATOM 688 C C . LYS A 1 88 ? -1.125 -2.728 -9.882 1.00 97.88 88 LYS A C 1
ATOM 690 O O . LYS A 1 88 ? -2.075 -3.502 -9.782 1.00 97.88 88 LYS A O 1
ATOM 695 N N . SER A 1 89 ? -0.259 -2.488 -8.897 1.00 97.81 89 SER A N 1
ATOM 696 C CA . SER A 1 89 ? -0.340 -3.098 -7.566 1.00 97.81 89 SER A CA 1
ATOM 697 C C . SER A 1 89 ? -1.610 -2.690 -6.818 1.00 97.81 89 SER A C 1
ATOM 699 O O . SER A 1 89 ? -2.251 -3.526 -6.193 1.00 97.81 89 SER A O 1
ATOM 701 N N . LEU A 1 90 ? -2.032 -1.423 -6.909 1.00 97.94 90 LEU A N 1
ATOM 702 C CA . LEU A 1 90 ? -3.314 -0.977 -6.358 1.00 97.94 90 LEU A CA 1
ATOM 703 C C . LEU A 1 90 ? -4.466 -1.791 -6.955 1.00 97.94 90 LEU A C 1
ATOM 705 O O . LEU A 1 90 ? -5.222 -2.406 -6.209 1.00 97.94 90 LEU A O 1
ATOM 709 N N . LYS A 1 91 ? -4.542 -1.867 -8.289 1.00 96.50 91 LYS A N 1
ATOM 710 C CA . LYS A 1 91 ? -5.597 -2.609 -8.992 1.00 96.50 91 LYS A CA 1
ATOM 711 C C . LYS A 1 91 ? -5.611 -4.098 -8.631 1.00 96.50 91 LYS A C 1
ATOM 713 O O . LYS A 1 91 ? -6.684 -4.678 -8.531 1.00 96.50 91 LYS A O 1
ATOM 718 N N . SER A 1 92 ? -4.448 -4.729 -8.455 1.00 95.94 92 SER A N 1
ATOM 719 C CA . SER A 1 92 ? -4.380 -6.140 -8.051 1.00 95.94 92 SER A CA 1
ATOM 720 C C . SER A 1 92 ? -4.816 -6.376 -6.610 1.00 95.94 92 SER A C 1
ATOM 722 O O . SER A 1 92 ? -5.304 -7.454 -6.294 1.00 95.94 92 SER A O 1
ATOM 724 N N . CYS A 1 93 ? -4.624 -5.382 -5.747 1.00 97.69 93 CYS A N 1
ATOM 725 C CA . CYS A 1 93 ? -4.789 -5.529 -4.311 1.00 97.69 93 CYS A CA 1
ATOM 726 C C . CYS A 1 93 ? -6.147 -5.090 -3.776 1.00 97.69 93 CYS A C 1
ATOM 728 O O . CYS A 1 93 ? -6.497 -5.531 -2.689 1.00 97.69 93 CYS A O 1
ATOM 730 N N . THR A 1 94 ? -6.902 -4.240 -4.480 1.00 96.06 94 THR A N 1
ATOM 731 C CA . THR A 1 94 ? -8.187 -3.702 -3.992 1.00 96.06 94 THR A CA 1
ATOM 732 C C . THR A 1 94 ? -9.148 -4.814 -3.564 1.00 96.06 94 THR A C 1
ATOM 734 O O . THR A 1 94 ? -9.484 -4.906 -2.383 1.00 96.06 94 THR A O 1
ATOM 737 N N . ASP A 1 95 ? -9.522 -5.705 -4.485 1.00 94.56 95 ASP A N 1
ATOM 738 C CA . ASP A 1 95 ? -10.498 -6.763 -4.198 1.00 94.56 95 ASP A CA 1
ATOM 739 C C . ASP A 1 95 ? -9.949 -7.787 -3.199 1.00 94.56 95 ASP A C 1
ATOM 741 O O . ASP A 1 95 ? -10.662 -8.231 -2.298 1.00 94.56 95 ASP A O 1
ATOM 745 N N . TYR A 1 96 ? -8.666 -8.141 -3.334 1.00 94.50 96 TYR A N 1
ATOM 746 C CA . TYR A 1 96 ? -7.985 -9.059 -2.421 1.00 94.50 96 TYR A CA 1
ATOM 747 C C . TYR A 1 96 ? -8.007 -8.527 -0.984 1.00 94.50 96 TYR A C 1
ATOM 749 O O . TYR A 1 96 ? -8.452 -9.216 -0.067 1.00 94.50 96 TYR A O 1
ATOM 757 N N . ALA A 1 97 ? -7.576 -7.282 -0.782 1.00 95.06 97 ALA A N 1
ATOM 758 C CA . ALA A 1 97 ? -7.481 -6.680 0.537 1.00 95.06 97 ALA A CA 1
ATOM 759 C C . ALA A 1 97 ? -8.856 -6.453 1.169 1.00 95.06 97 ALA A C 1
ATOM 761 O O . ALA A 1 97 ? -8.992 -6.636 2.379 1.00 95.06 97 ALA A O 1
ATOM 762 N N . GLN A 1 98 ? -9.874 -6.111 0.373 1.00 94.00 98 GLN A N 1
ATOM 763 C CA . GLN A 1 98 ? -11.243 -5.987 0.868 1.00 94.00 98 GLN A CA 1
ATOM 764 C C . GLN A 1 98 ? -11.764 -7.335 1.375 1.00 94.00 98 GLN A C 1
ATOM 766 O O . GLN A 1 98 ? -12.212 -7.426 2.518 1.00 94.00 98 GLN A O 1
ATOM 771 N N . LYS A 1 99 ? -11.645 -8.395 0.565 1.00 93.31 99 LYS A N 1
ATOM 772 C CA . LYS A 1 99 ? -12.057 -9.753 0.956 1.00 93.31 99 LYS A CA 1
ATOM 773 C C . LYS A 1 99 ? -11.305 -10.237 2.191 1.00 93.31 99 LYS A C 1
ATOM 775 O O . LYS A 1 99 ? -11.908 -10.806 3.094 1.00 93.31 99 LYS A O 1
ATOM 780 N N . ARG A 1 100 ? -9.996 -9.987 2.256 1.00 91.06 100 ARG A N 1
ATOM 781 C CA . ARG A 1 100 ? -9.145 -10.398 3.379 1.00 91.06 100 ARG A CA 1
ATOM 782 C C . ARG A 1 100 ? -9.504 -9.663 4.672 1.00 91.06 100 ARG A C 1
ATOM 784 O O . ARG A 1 100 ? -9.548 -10.291 5.723 1.00 91.06 100 ARG A O 1
ATOM 791 N N . ALA A 1 101 ? -9.798 -8.364 4.593 1.00 89.81 101 ALA A N 1
ATOM 792 C CA . ALA A 1 101 ? -10.261 -7.585 5.741 1.00 89.81 101 ALA A CA 1
ATOM 793 C C . ALA A 1 101 ? -11.632 -8.070 6.244 1.00 89.81 101 ALA A C 1
ATOM 795 O O . ALA A 1 101 ? -11.815 -8.208 7.446 1.00 89.81 101 ALA A O 1
ATOM 796 N N . GLN A 1 102 ? -12.557 -8.407 5.339 1.00 89.50 102 GLN A N 1
ATOM 797 C CA . GLN A 1 102 ? -13.862 -8.984 5.694 1.00 89.50 102 GLN A CA 1
ATOM 798 C C . GLN A 1 102 ? -13.731 -10.387 6.306 1.00 89.50 102 GLN A C 1
ATOM 800 O O . GLN A 1 102 ? -14.353 -10.691 7.318 1.00 89.50 102 GLN A O 1
ATOM 805 N N . GLN A 1 103 ? -12.879 -11.246 5.734 1.00 87.31 103 GLN A N 1
ATOM 806 C CA . GLN A 1 103 ? -12.642 -12.608 6.229 1.00 87.31 103 GLN A CA 1
ATOM 807 C C . GLN A 1 103 ? -12.157 -12.623 7.684 1.00 87.31 103 GLN A C 1
ATOM 809 O O . GLN A 1 103 ? -12.461 -13.548 8.437 1.00 87.31 103 GLN A O 1
ATOM 814 N N . PHE A 1 104 ? -11.379 -11.615 8.064 1.00 81.62 104 PHE A N 1
ATOM 815 C CA . PHE A 1 104 ? -10.766 -11.503 9.379 1.00 81.62 104 PHE A CA 1
ATOM 816 C C . PHE A 1 104 ? -11.399 -10.435 10.260 1.00 81.62 104 PHE A C 1
ATOM 818 O O . PHE A 1 104 ? -10.873 -10.146 11.330 1.00 81.62 104 PHE A O 1
ATOM 825 N N . GLU A 1 105 ? -12.566 -9.925 9.868 1.00 77.62 105 GLU A N 1
ATOM 826 C CA . GLU A 1 105 ? -13.301 -8.921 10.630 1.00 77.62 105 GLU A CA 1
ATOM 827 C C . GLU A 1 105 ? -13.599 -9.386 12.061 1.00 77.62 105 GLU A C 1
ATOM 829 O O . GLU A 1 105 ? -13.551 -8.595 12.994 1.00 77.62 105 GLU A O 1
ATOM 834 N N . TRP A 1 106 ? -13.802 -10.691 12.262 1.00 73.44 106 TRP A N 1
ATOM 835 C 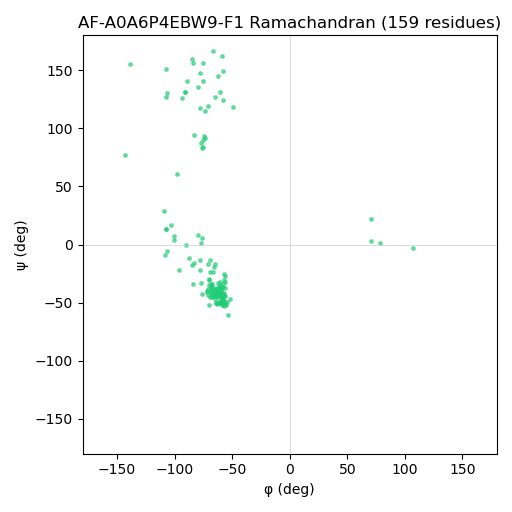CA . TRP A 1 106 ? -14.014 -11.297 13.580 1.00 73.44 106 TRP A CA 1
ATOM 836 C C . TRP A 1 106 ? -12.790 -11.241 14.507 1.00 73.44 106 TRP A C 1
ATOM 838 O O . TRP A 1 106 ? -12.956 -11.320 15.723 1.00 73.44 106 TRP A O 1
ATOM 848 N N . MET A 1 107 ? -11.571 -11.128 13.962 1.00 66.62 107 MET A N 1
ATOM 849 C CA . MET A 1 107 ? -10.357 -10.915 14.763 1.00 66.62 107 MET A CA 1
ATOM 850 C C . MET A 1 107 ? -10.223 -9.463 15.219 1.00 66.62 107 MET A C 1
ATOM 852 O O . MET A 1 107 ? -9.397 -9.176 16.084 1.00 66.62 107 MET A O 1
ATOM 856 N N . HIS A 1 108 ? -11.009 -8.555 14.643 1.00 64.81 108 HIS A N 1
ATOM 857 C CA . HIS A 1 108 ? -11.025 -7.147 15.001 1.00 64.81 108 HIS A CA 1
ATOM 858 C C . HIS A 1 108 ? -12.115 -6.931 16.041 1.00 64.81 108 HIS A C 1
ATOM 860 O O . HIS A 1 108 ? -13.273 -7.320 15.862 1.00 64.81 108 HIS A O 1
ATOM 866 N N . THR A 1 109 ? -11.756 -6.338 17.172 1.00 56.34 109 THR A N 1
ATOM 867 C CA . THR A 1 109 ? -12.755 -6.100 18.214 1.00 56.34 109 THR A CA 1
ATOM 868 C C . THR A 1 109 ? -13.577 -4.874 17.866 1.00 56.34 109 THR A C 1
ATOM 870 O O . THR A 1 109 ? -13.049 -3.868 17.389 1.00 56.34 109 THR A O 1
ATOM 873 N N . LYS A 1 110 ? -14.903 -4.971 18.034 1.00 49.44 110 LYS A N 1
ATOM 874 C CA . LYS A 1 110 ? -15.850 -3.911 17.658 1.00 49.44 110 LYS A CA 1
ATOM 875 C C . LYS A 1 110 ? -15.380 -2.560 18.215 1.00 49.44 110 LYS A C 1
ATOM 877 O O . LYS A 1 110 ? -15.292 -2.409 19.428 1.00 49.44 110 LYS A O 1
ATOM 882 N N . GLY A 1 111 ? -15.098 -1.614 17.314 1.00 56.81 111 GLY A N 1
ATOM 883 C CA . GLY A 1 111 ? -14.589 -0.265 17.601 1.00 56.81 111 GLY A CA 1
ATOM 884 C C . GLY A 1 111 ? -13.112 -0.037 17.242 1.00 56.81 111 GLY A C 1
ATOM 885 O O . GLY A 1 111 ? -12.584 1.037 17.521 1.00 56.81 111 GLY A O 1
ATOM 886 N N . GLU A 1 112 ? -12.387 -1.054 16.758 1.00 73.00 112 GLU A N 1
ATOM 887 C CA . GLU A 1 112 ? -11.008 -0.896 16.283 1.00 73.00 112 GLU A CA 1
ATOM 888 C C . GLU A 1 112 ? -11.029 -0.214 14.913 1.00 73.00 112 GLU A C 1
ATOM 890 O O . GLU A 1 112 ? -12.029 -0.254 14.196 1.00 73.00 112 GLU A O 1
ATOM 895 N N . CYS A 1 113 ? -9.930 0.446 14.557 1.00 84.69 113 CYS A N 1
ATOM 896 C CA . CYS A 1 113 ? -9.803 1.112 13.266 1.00 84.69 113 CYS A CA 1
ATOM 897 C C . CYS A 1 113 ? -10.009 0.125 12.109 1.00 84.69 113 CYS A C 1
ATOM 899 O O . CYS A 1 113 ? -9.652 -1.048 12.206 1.00 84.69 113 CYS A O 1
ATOM 901 N N . ASN A 1 114 ? -10.527 0.605 10.985 1.00 88.12 114 ASN A N 1
ATOM 902 C CA . ASN A 1 114 ? -10.747 -0.168 9.775 1.00 88.12 114 ASN A CA 1
ATOM 903 C C . ASN A 1 114 ? -9.432 -0.791 9.276 1.00 88.12 114 ASN A C 1
ATOM 905 O O . ASN A 1 114 ? -8.443 -0.101 9.005 1.00 88.12 114 ASN A O 1
ATOM 909 N N . TYR A 1 115 ? -9.438 -2.115 9.120 1.00 90.62 115 TYR A N 1
ATOM 910 C CA . TYR A 1 115 ? -8.278 -2.888 8.682 1.00 90.62 115 TYR A CA 1
ATOM 911 C C . TYR A 1 115 ? -8.097 -2.924 7.165 1.00 90.62 115 TYR A C 1
ATOM 913 O O . TYR A 1 115 ? -7.005 -3.233 6.684 1.00 90.62 115 TYR A O 1
ATOM 921 N N . TYR A 1 116 ? -9.119 -2.572 6.386 1.00 93.75 116 TYR A N 1
ATOM 922 C CA . TYR A 1 116 ? -9.011 -2.564 4.932 1.00 93.75 116 TYR A CA 1
ATOM 923 C C . TYR A 1 116 ? -7.874 -1.645 4.429 1.00 93.75 116 TYR A C 1
ATOM 925 O O . TYR A 1 116 ? -7.039 -2.129 3.658 1.00 93.75 116 TYR A O 1
ATOM 933 N N . PRO A 1 117 ? -7.718 -0.391 4.908 1.00 95.50 117 PRO A N 1
ATOM 934 C CA . PRO A 1 117 ? -6.571 0.456 4.576 1.00 95.50 117 PRO A CA 1
ATOM 935 C C . PRO A 1 117 ? -5.196 -0.190 4.797 1.00 95.50 117 PRO A C 1
ATOM 937 O O . PRO A 1 117 ? -4.334 -0.112 3.918 1.00 95.50 117 PRO A O 1
ATOM 940 N N . VAL A 1 118 ? -4.961 -0.830 5.951 1.00 94.12 118 VAL A N 1
ATOM 941 C CA . VAL A 1 118 ? -3.645 -1.424 6.247 1.00 94.12 118 VAL A CA 1
ATOM 942 C C . VAL A 1 118 ? -3.396 -2.675 5.415 1.00 94.12 118 VAL A C 1
ATOM 944 O O . VAL A 1 118 ? -2.298 -2.829 4.879 1.00 94.12 118 VAL A O 1
ATOM 947 N N . THR A 1 119 ? -4.413 -3.517 5.224 1.00 94.94 119 THR A N 1
ATOM 948 C CA . THR A 1 119 ? -4.321 -4.709 4.373 1.00 94.94 119 THR A CA 1
ATOM 949 C C . THR A 1 119 ? -4.048 -4.323 2.920 1.00 94.94 119 THR A C 1
ATOM 951 O O . THR A 1 119 ? -3.201 -4.933 2.265 1.00 94.94 119 THR A O 1
ATOM 954 N N . LEU A 1 120 ? -4.689 -3.260 2.423 1.00 97.25 120 LEU A N 1
ATOM 955 C CA . LEU A 1 120 ? -4.458 -2.745 1.075 1.00 97.25 120 LEU A CA 1
ATOM 956 C C . LEU A 1 120 ? -3.029 -2.217 0.908 1.00 97.25 120 LEU A C 1
ATOM 958 O O . LEU A 1 120 ? -2.356 -2.575 -0.057 1.00 97.25 120 LEU A O 1
ATOM 962 N N . LEU A 1 121 ? -2.533 -1.407 1.851 1.00 96.31 121 LEU A N 1
ATOM 963 C CA . LEU A 1 121 ? -1.154 -0.910 1.807 1.00 96.31 121 LEU A CA 1
ATOM 964 C C . LEU A 1 121 ? -0.125 -2.043 1.874 1.00 96.31 121 LEU A C 1
ATOM 966 O O . LEU A 1 121 ? 0.865 -1.995 1.143 1.00 96.31 121 LEU A O 1
ATOM 970 N N . ALA A 1 122 ? -0.349 -3.048 2.724 1.00 94.38 122 ALA A N 1
ATOM 971 C CA . ALA A 1 122 ? 0.532 -4.207 2.837 1.00 94.38 122 ALA A CA 1
ATOM 972 C C . ALA A 1 122 ? 0.611 -4.972 1.508 1.00 94.38 122 ALA A C 1
ATOM 974 O O . ALA A 1 122 ? 1.710 -5.161 0.988 1.00 94.38 122 ALA A O 1
ATOM 975 N N . CYS A 1 123 ? -0.542 -5.292 0.912 1.00 96.69 123 CYS A N 1
ATOM 976 C CA . CYS A 1 123 ? -0.614 -5.960 -0.387 1.00 96.69 123 CYS A CA 1
ATOM 977 C C . CYS A 1 123 ? 0.081 -5.150 -1.492 1.00 96.69 123 CYS A C 1
ATOM 979 O O . CYS A 1 123 ? 0.890 -5.687 -2.249 1.00 96.69 123 CYS A O 1
ATOM 981 N N . ILE A 1 124 ? -0.181 -3.838 -1.581 1.00 97.06 124 ILE A N 1
ATOM 982 C CA . ILE A 1 124 ? 0.444 -2.983 -2.602 1.00 97.06 124 ILE A CA 1
ATOM 983 C C . ILE A 1 124 ? 1.963 -3.021 -2.462 1.00 97.06 124 ILE A C 1
ATOM 985 O O . ILE A 1 124 ? 2.671 -3.158 -3.458 1.00 97.06 124 ILE A O 1
ATOM 989 N N . MET A 1 125 ? 2.467 -2.900 -1.233 1.00 94.69 125 MET A N 1
ATOM 990 C CA . MET A 1 125 ? 3.901 -2.922 -0.975 1.00 94.69 125 MET A CA 1
ATOM 991 C C . MET A 1 125 ? 4.513 -4.276 -1.324 1.00 94.69 125 MET A C 1
ATOM 993 O O . MET A 1 125 ? 5.550 -4.303 -1.977 1.00 94.69 125 MET A O 1
ATOM 997 N N . GLU A 1 126 ? 3.874 -5.384 -0.970 1.00 94.56 126 GLU A N 1
ATOM 998 C CA . GLU A 1 126 ? 4.316 -6.719 -1.376 1.00 94.56 126 GLU A CA 1
ATOM 999 C C . GLU A 1 126 ? 4.434 -6.835 -2.902 1.00 94.56 126 GLU A C 1
ATOM 1001 O O . GLU A 1 126 ? 5.515 -7.131 -3.418 1.00 94.56 126 GLU A O 1
ATOM 1006 N N . GLN A 1 127 ? 3.383 -6.453 -3.631 1.00 96.38 127 GLN A N 1
ATOM 1007 C CA . GLN A 1 127 ? 3.367 -6.468 -5.095 1.00 96.38 127 GLN A CA 1
ATOM 1008 C C . GLN A 1 127 ? 4.432 -5.550 -5.710 1.00 96.38 127 GLN A C 1
ATOM 1010 O O . GLN A 1 127 ? 5.045 -5.891 -6.723 1.00 96.38 127 GLN A O 1
ATOM 1015 N N . VAL A 1 128 ? 4.715 -4.401 -5.091 1.00 95.75 128 VAL A N 1
ATOM 1016 C CA . VAL A 1 128 ? 5.802 -3.500 -5.510 1.00 95.75 128 VAL A CA 1
ATOM 1017 C C . VAL A 1 128 ? 7.173 -4.142 -5.310 1.00 95.75 128 VAL A C 1
ATOM 1019 O O . VAL A 1 128 ? 8.040 -3.989 -6.166 1.00 95.75 128 VAL A O 1
ATOM 1022 N N . TYR A 1 129 ? 7.398 -4.866 -4.213 1.00 94.56 129 TYR A N 1
ATOM 1023 C CA . TYR A 1 129 ? 8.674 -5.542 -3.969 1.00 94.56 129 TYR A CA 1
ATOM 1024 C C . TYR A 1 129 ? 8.867 -6.759 -4.881 1.00 94.56 129 TYR A C 1
ATOM 1026 O O . TYR A 1 129 ? 9.961 -6.935 -5.425 1.00 94.56 129 TYR A O 1
ATOM 1034 N N . VAL A 1 130 ? 7.815 -7.550 -5.105 1.00 94.25 130 VAL A N 1
ATOM 1035 C CA . VAL A 1 130 ? 7.816 -8.680 -6.049 1.00 94.25 130 VAL A CA 1
ATOM 1036 C C . VAL A 1 130 ? 8.138 -8.205 -7.464 1.00 94.25 130 VAL A C 1
ATOM 1038 O O . VAL A 1 130 ? 8.976 -8.803 -8.145 1.00 94.25 130 VAL A O 1
ATOM 1041 N N . ASN A 1 131 ? 7.556 -7.082 -7.885 1.00 95.75 131 ASN A N 1
ATOM 1042 C CA . ASN A 1 131 ? 7.671 -6.552 -9.243 1.00 95.75 131 ASN A CA 1
ATOM 1043 C C . ASN A 1 131 ? 8.649 -5.367 -9.366 1.00 95.75 131 ASN A C 1
ATOM 1045 O O . ASN A 1 131 ? 8.623 -4.645 -10.363 1.00 95.75 131 ASN A O 1
ATOM 1049 N N . CYS A 1 132 ? 9.526 -5.159 -8.378 1.00 96.25 132 CYS A N 1
ATOM 1050 C CA . CYS A 1 132 ? 10.425 -4.006 -8.362 1.00 96.25 132 CYS A CA 1
ATOM 1051 C C . CYS A 1 132 ? 11.359 -4.004 -9.594 1.00 96.25 132 CYS A C 1
ATOM 1053 O O . CYS A 1 132 ? 11.997 -5.033 -9.876 1.00 96.25 132 CYS A O 1
ATOM 1055 N N . PRO A 1 133 ? 11.486 -2.875 -10.322 1.00 95.25 133 PRO A N 1
ATOM 1056 C CA . PRO A 1 133 ? 12.372 -2.774 -11.477 1.00 95.25 133 PRO A CA 1
ATOM 1057 C C . PRO A 1 133 ? 13.833 -2.974 -11.081 1.00 95.25 133 PRO A C 1
ATOM 1059 O O . PRO A 1 133 ? 14.267 -2.495 -10.036 1.00 95.25 133 PRO A O 1
ATOM 1062 N N . ILE A 1 134 ? 14.623 -3.604 -11.954 1.00 93.44 134 ILE A N 1
ATOM 1063 C CA . ILE A 1 134 ? 16.055 -3.855 -11.709 1.00 93.44 134 ILE A CA 1
ATOM 1064 C C . ILE A 1 134 ? 16.807 -2.547 -11.420 1.00 93.44 134 ILE A C 1
ATOM 1066 O O . ILE A 1 134 ? 17.643 -2.504 -10.525 1.00 93.44 134 ILE A O 1
ATOM 1070 N N . THR A 1 135 ? 16.455 -1.456 -12.104 1.00 93.19 135 THR A N 1
ATOM 1071 C CA . THR A 1 135 ? 17.058 -0.124 -11.910 1.00 93.19 135 THR A CA 1
ATOM 1072 C C . THR A 1 135 ? 16.782 0.491 -10.534 1.00 93.19 135 THR A C 1
ATOM 1074 O O . THR A 1 135 ? 17.496 1.398 -10.114 1.00 93.19 135 THR A O 1
ATOM 1077 N N . LYS A 1 136 ? 15.756 0.009 -9.825 1.00 94.00 136 LYS A N 1
ATOM 1078 C CA . LYS A 1 136 ? 15.367 0.430 -8.468 1.00 94.00 136 LYS A CA 1
ATOM 1079 C C . LYS A 1 136 ? 15.714 -0.614 -7.412 1.00 94.00 136 LYS A C 1
ATOM 1081 O O . LYS A 1 136 ? 15.518 -0.377 -6.220 1.00 94.00 136 LYS A O 1
ATOM 1086 N N . TRP A 1 137 ? 16.201 -1.771 -7.845 1.00 95.00 137 TRP A N 1
ATOM 1087 C CA . TRP A 1 137 ? 16.499 -2.897 -6.988 1.00 95.00 137 TRP A CA 1
ATOM 1088 C C . TRP A 1 137 ? 17.944 -2.847 -6.501 1.00 95.00 137 TRP A C 1
ATOM 1090 O O . TRP A 1 137 ? 18.888 -2.703 -7.278 1.00 95.00 137 TRP A O 1
ATOM 1100 N N . LYS A 1 138 ? 18.140 -3.022 -5.197 1.00 94.94 138 LYS A N 1
ATOM 1101 C CA . LYS A 1 138 ? 19.467 -3.191 -4.614 1.00 94.94 138 LYS A CA 1
ATOM 1102 C C . LYS A 1 138 ? 19.987 -4.585 -4.959 1.00 94.94 138 LYS A C 1
ATOM 1104 O O . LYS A 1 138 ? 19.462 -5.590 -4.482 1.00 94.94 138 LYS A O 1
ATOM 1109 N N . ASN A 1 139 ? 21.059 -4.636 -5.743 1.00 93.00 139 ASN A N 1
ATOM 1110 C CA . ASN A 1 139 ? 21.716 -5.886 -6.106 1.00 93.00 139 ASN A CA 1
ATOM 1111 C C . ASN A 1 139 ? 22.539 -6.449 -4.929 1.00 93.00 139 ASN A C 1
ATOM 1113 O O . ASN A 1 139 ? 23.733 -6.185 -4.808 1.00 93.00 139 ASN A O 1
ATOM 1117 N N . SER A 1 140 ? 21.883 -7.183 -4.027 1.00 94.81 140 SER A N 1
ATOM 1118 C CA . SER A 1 140 ? 22.530 -7.958 -2.961 1.00 94.81 140 SER A CA 1
ATOM 1119 C C . SER A 1 140 ? 21.862 -9.320 -2.780 1.00 94.81 140 SER A C 1
ATOM 1121 O O . SER A 1 140 ? 20.678 -9.490 -3.084 1.00 94.81 140 SER A O 1
ATOM 1123 N N . SER A 1 141 ? 22.615 -10.284 -2.244 1.00 94.69 141 SER A N 1
ATOM 1124 C CA . SER A 1 141 ? 22.126 -11.636 -1.937 1.00 94.69 141 SER A CA 1
ATOM 1125 C C . SER A 1 141 ? 20.930 -11.617 -0.983 1.00 94.69 141 SER A C 1
ATOM 1127 O O . SER A 1 141 ? 19.934 -12.287 -1.236 1.00 94.69 141 SER A O 1
ATOM 1129 N N . GLU A 1 142 ? 20.995 -10.787 0.060 1.00 93.88 142 GLU A N 1
ATOM 1130 C CA . GLU A 1 142 ? 19.910 -10.569 1.023 1.00 93.88 142 GLU A CA 1
ATOM 1131 C C . GLU A 1 142 ? 18.612 -10.127 0.331 1.00 93.88 142 GLU A C 1
ATOM 1133 O O . GLU A 1 142 ? 17.553 -10.719 0.537 1.00 93.88 142 GLU A O 1
ATOM 1138 N N . CYS A 1 143 ? 18.694 -9.127 -0.551 1.00 95.38 143 CYS A N 1
ATOM 1139 C CA . CYS A 1 143 ? 17.524 -8.640 -1.263 1.00 95.38 143 CYS A CA 1
ATOM 1140 C C . CYS A 1 143 ? 16.984 -9.707 -2.213 1.00 95.38 143 CYS A C 1
ATOM 1142 O O . CYS A 1 143 ? 15.780 -9.963 -2.219 1.00 95.38 143 CYS A O 1
ATOM 1144 N N . ALA A 1 144 ? 17.854 -10.382 -2.968 1.00 93.94 144 ALA A N 1
ATOM 1145 C CA . ALA A 1 144 ? 17.449 -11.469 -3.855 1.00 93.94 144 ALA A CA 1
ATOM 1146 C C . ALA A 1 144 ? 16.723 -12.601 -3.103 1.00 93.94 144 ALA A C 1
ATOM 1148 O O . ALA A 1 144 ? 15.695 -13.079 -3.582 1.00 93.94 144 ALA A O 1
ATOM 1149 N N . ALA A 1 145 ? 17.210 -12.992 -1.922 1.00 93.75 145 ALA A N 1
ATOM 1150 C CA . ALA A 1 145 ? 16.557 -13.986 -1.072 1.00 93.75 145 ALA A CA 1
ATOM 1151 C C . ALA A 1 145 ? 15.175 -13.512 -0.597 1.00 93.75 145 ALA A C 1
ATOM 1153 O O . ALA A 1 145 ? 14.198 -14.246 -0.729 1.00 93.75 145 ALA A O 1
ATOM 1154 N N . MET A 1 146 ? 15.067 -12.260 -0.142 1.00 93.12 146 MET A N 1
ATOM 1155 C CA . MET A 1 146 ? 13.789 -11.665 0.257 1.00 93.12 146 MET A CA 1
ATOM 1156 C C . MET A 1 146 ? 12.776 -11.649 -0.899 1.00 93.12 146 MET A C 1
ATOM 1158 O O . MET A 1 146 ? 11.620 -12.006 -0.702 1.00 93.12 146 MET A O 1
ATOM 1162 N N . ARG A 1 147 ? 13.192 -11.291 -2.123 1.00 92.75 147 ARG A N 1
ATOM 1163 C CA . ARG A 1 147 ? 12.297 -11.304 -3.296 1.00 92.75 147 ARG A CA 1
ATOM 1164 C C . ARG A 1 147 ? 11.806 -12.708 -3.628 1.00 92.75 147 ARG A C 1
ATOM 1166 O O . ARG A 1 147 ? 10.631 -12.872 -3.925 1.00 92.75 147 ARG A O 1
ATOM 1173 N N . LYS A 1 148 ? 12.693 -13.708 -3.569 1.00 92.69 148 LYS A N 1
ATOM 1174 C CA . LYS A 1 148 ? 12.321 -15.115 -3.777 1.00 92.69 148 LYS A CA 1
ATOM 1175 C C . LYS A 1 148 ? 11.292 -15.579 -2.749 1.00 92.69 148 LYS A C 1
ATOM 1177 O O . LYS A 1 148 ? 10.335 -16.236 -3.132 1.00 92.69 148 LYS A O 1
ATOM 1182 N N . TYR A 1 149 ? 11.472 -15.206 -1.481 1.00 91.31 149 TYR A N 1
ATOM 1183 C CA . TYR A 1 149 ? 10.510 -15.508 -0.423 1.00 91.31 149 TYR A CA 1
ATOM 1184 C C . TYR A 1 149 ? 9.142 -14.871 -0.700 1.00 91.31 149 TYR A C 1
ATOM 1186 O O . TYR A 1 149 ? 8.141 -15.575 -0.691 1.00 91.31 149 TYR A O 1
ATOM 1194 N N . LEU A 1 150 ? 9.102 -13.573 -1.028 1.00 90.88 150 LEU A N 1
ATOM 1195 C CA . LEU A 1 150 ? 7.844 -12.884 -1.345 1.00 90.88 150 LEU A CA 1
ATOM 1196 C C . LEU A 1 150 ? 7.126 -13.514 -2.546 1.00 90.88 150 LEU A C 1
ATOM 1198 O O . LEU A 1 150 ? 5.923 -13.694 -2.497 1.00 90.88 150 LEU A O 1
ATOM 1202 N N . ILE A 1 151 ? 7.858 -13.912 -3.592 1.00 89.88 151 ILE A N 1
ATOM 1203 C CA . ILE A 1 151 ? 7.272 -14.615 -4.747 1.00 89.88 151 ILE A CA 1
ATOM 1204 C C . ILE A 1 151 ? 6.694 -15.978 -4.341 1.00 89.88 151 ILE A C 1
ATOM 1206 O O . ILE A 1 151 ? 5.631 -16.360 -4.816 1.00 89.88 151 ILE A O 1
ATOM 1210 N N . ALA A 1 152 ? 7.391 -16.728 -3.484 1.00 89.81 152 ALA A N 1
ATOM 1211 C CA . ALA A 1 152 ? 6.935 -18.045 -3.040 1.00 89.81 152 ALA A CA 1
ATOM 1212 C C . ALA A 1 152 ? 5.696 -17.980 -2.129 1.00 89.81 152 ALA A C 1
ATOM 1214 O O . ALA A 1 152 ? 4.962 -18.961 -2.041 1.00 89.81 152 ALA A O 1
ATOM 1215 N N . CYS A 1 153 ? 5.473 -16.843 -1.467 1.00 87.31 153 CYS A N 1
ATOM 1216 C CA . CYS A 1 153 ? 4.349 -16.598 -0.564 1.00 87.31 153 CYS A CA 1
ATOM 1217 C C . CYS A 1 153 ? 3.289 -15.648 -1.153 1.00 87.31 153 CYS A C 1
ATOM 1219 O O . CYS A 1 153 ? 2.452 -15.158 -0.399 1.00 87.31 153 CYS A O 1
ATOM 1221 N N . ASP A 1 154 ? 3.328 -15.363 -2.462 1.00 84.44 154 ASP A N 1
ATOM 1222 C CA . ASP A 1 154 ? 2.423 -14.395 -3.091 1.00 84.44 154 ASP A CA 1
ATOM 1223 C C . ASP A 1 154 ? 0.996 -14.954 -3.217 1.00 84.44 154 ASP A C 1
ATOM 1225 O O . ASP A 1 154 ? 0.607 -15.581 -4.211 1.00 84.44 154 ASP A O 1
ATOM 1229 N N . ASP A 1 155 ? 0.197 -14.681 -2.191 1.00 78.06 155 ASP A N 1
ATOM 1230 C CA . ASP A 1 155 ? -1.212 -15.055 -2.130 1.00 78.06 155 ASP A CA 1
ATOM 1231 C C . ASP A 1 155 ? -2.090 -14.231 -3.092 1.00 78.06 155 ASP A C 1
ATOM 1233 O O . ASP A 1 155 ? -3.224 -14.606 -3.391 1.00 78.06 155 ASP A O 1
ATOM 1237 N N . VAL A 1 156 ? -1.609 -13.094 -3.599 1.00 74.50 156 VAL A N 1
ATOM 1238 C CA . VAL A 1 156 ? -2.395 -12.216 -4.481 1.00 74.50 156 VAL A CA 1
ATOM 1239 C C . VAL A 1 156 ? -2.467 -12.807 -5.887 1.00 74.50 156 VAL A C 1
ATOM 1241 O O . VAL A 1 156 ? -3.533 -12.812 -6.506 1.00 74.50 156 VAL A O 1
ATOM 1244 N N . GLU A 1 157 ? -1.348 -13.329 -6.389 1.00 70.00 157 GLU A N 1
ATOM 1245 C CA . GLU 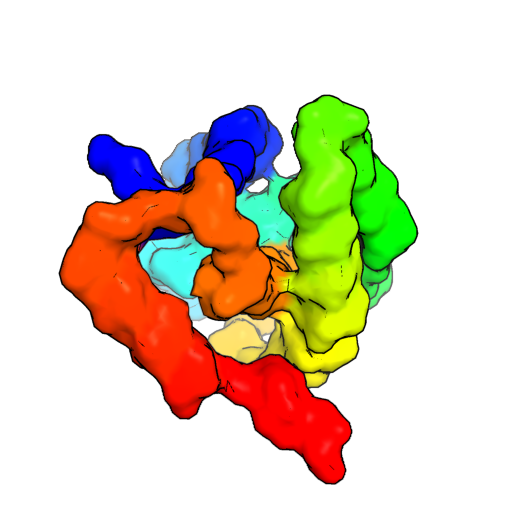A 1 157 ? -1.292 -14.044 -7.670 1.00 70.00 157 GLU A CA 1
ATOM 1246 C C . GLU A 1 157 ? -1.995 -15.411 -7.600 1.00 70.00 157 GLU A C 1
ATOM 1248 O O . GLU A 1 157 ? -2.643 -15.814 -8.568 1.00 70.00 157 GLU A O 1
ATOM 1253 N N . SER A 1 158 ? -1.936 -16.118 -6.465 1.00 63.19 158 SER A N 1
ATOM 1254 C CA . SER A 1 158 ? -2.581 -17.434 -6.323 1.00 63.19 158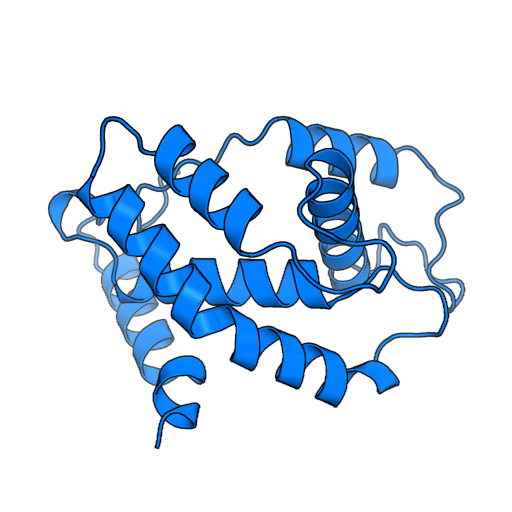 SER A CA 1
ATOM 1255 C C . SER A 1 158 ? -4.115 -17.363 -6.341 1.00 63.19 158 SER A C 1
ATOM 1257 O O . 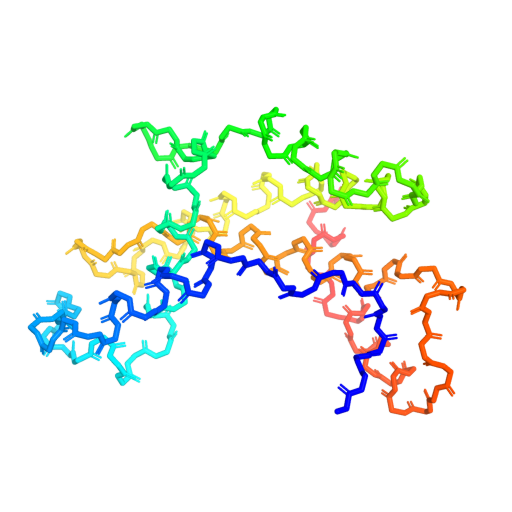SER A 1 158 ? -4.753 -18.229 -6.933 1.00 63.19 158 SER A O 1
ATOM 1259 N N . ASN A 1 159 ? -4.704 -16.292 -5.796 1.00 57.50 159 ASN A N 1
ATOM 1260 C CA . ASN A 1 159 ? -6.154 -16.048 -5.781 1.00 57.50 159 ASN A CA 1
ATOM 1261 C C . ASN A 1 159 ? -6.735 -15.541 -7.124 1.00 57.50 159 ASN A C 1
ATOM 1263 O O . ASN A 1 159 ? -7.930 -15.252 -7.203 1.00 57.50 159 ASN A O 1
ATOM 1267 N N . ARG A 1 160 ? -5.912 -15.387 -8.174 1.00 55.00 160 ARG A N 1
ATOM 1268 C CA . ARG A 1 160 ? -6.370 -15.061 -9.543 1.00 55.00 160 ARG A CA 1
ATOM 1269 C C . ARG A 1 160 ? -6.742 -16.284 -10.387 1.00 55.00 160 ARG A C 1
ATOM 1271 O O . ARG A 1 160 ? -7.275 -16.089 -11.480 1.00 55.00 160 ARG A O 1
ATOM 1278 N N . LYS A 1 161 ? -6.410 -17.493 -9.930 1.00 40.62 161 LYS A N 1
ATOM 1279 C CA . LYS A 1 161 ? -6.772 -18.763 -10.577 1.00 40.62 161 LYS A CA 1
ATOM 1280 C C . LYS A 1 161 ? -8.086 -19.290 -10.020 1.00 40.62 161 LYS A C 1
ATOM 1282 O O . LYS A 1 161 ? -8.829 -19.885 -10.827 1.00 40.62 161 LYS A O 1
#

Sequence (161 aa):
MRSCCDVQKNDKTIKACRKTLLKNSSTTTNNGQNLKSDKVALHACIAECYFNTNGYLMINGSVNVQELQKSYQQRYKNDQTMSQLMVKSLKSCTDYAQKRAQQFEWMHTKGECNYYPVTLLACIMEQVYVNCPITKWKNSSECAAMRKYLIACDDVESNRK

Mean predicted aligned error: 5.84 Å

pLDDT: mean 87.2, std 13.31, range [40.62, 98.06]

Secondary structure (DSSP, 8-state):
---SB------HHHHHHHHHHHH-TT-B-TTS-BTTT-HHHHHHHHHHHHHHHTT-B-TTS-B-HHHHHHHHHHHTTT-HHHHHHHHHHHHHHHHHHHHHHHHTGGGSPTTSPPSHHHHHHHHHHHHHHHT--GGGB---HHHHHHHHHHHHT-HHHHTT-

Radius of gyration: 16.44 Å; Cα contacts (8 Å, |Δi|>4): 151; chains: 1; bounding box: 42×32×42 Å

Solvent-accessible surface area (backbone atoms only — not comparable to full-atom values): 8968 Å² total; per-residue (Å²): 134,84,64,46,52,75,66,94,79,84,54,65,57,50,55,49,33,44,51,54,61,70,63,45,84,80,49,51,40,68,84,69,42,51,34,85,76,38,60,68,62,38,47,13,36,28,30,33,46,36,26,51,76,70,59,26,42,42,96,86,74,45,71,36,60,69,57,50,42,50,49,42,42,62,76,25,65,92,36,63,70,59,20,52,46,54,46,52,22,44,68,65,18,52,68,53,18,47,53,52,34,61,75,44,43,85,79,50,52,84,85,52,57,55,44,39,50,31,43,29,52,51,45,25,50,51,45,42,53,62,66,47,51,72,95,43,39,48,93,44,71,69,37,53,51,52,38,51,50,49,59,77,64,43,63,70,69,62,73,73,114

Nearest PDB structures (foldseek):
  7ui2-assembly1_A  TM=5.739E-01  e=3.481E-02  Phlebotomus papatasi
  7nyj-assembly1_A  TM=6.468E-01  e=7.822E-02  Varroa destructor
  7nza-assembly1_B  TM=5.700E-01  e=3.481E-02  Varroa destructor
  6qq4-assembly2_B  TM=5.202E-01  e=1.958E-01  Drosophila melanogaster
  3k1e-assembly2_A  TM=4.896E-01  e=4.168E-01  Aedes aegypti

InterPro domains:
  IPR052295 Odorant-binding protein [PTHR21066] (2-155)
  IPR054577 OBP47-like domain [PF22651] (14-149)

Foldseek 3Di:
DQDQFQDDDDDPQLVVQLVVLVVPQPDAAPVRHGLVVPPLLSLLSSLLSSCVVQVQADPVRAGPLVSVLVVLCVVCVVPVVSSVLLNVQLVLQRVVLVVVQVVCVVVGDPPGHRNSRSSSVVSSVLSCLLPGDPVRGDPDPVSVVVNVVSVVVVPSVVVVD